Protein AF-A0A2V9VJS9-F1 (afdb_monomer_lite)

Sequence (137 aa):
MFPPVASLQADLRTALRWLACALLCSLMVAGTAGSALAAEQALVIDHATVVNVNDGSLLRNMAVVITGDLISAVTASAKAKPLKGAQVVDGSGKFVIPGPWDMHVHTIFGDWLPKDEKIMDPTVLVQTHSSTRETRF

Foldseek 3Di:
DDPDPVVVVVVVVVVVVVVVVVVVVVVVVVPPPPPPPPQQAKEKAFQAWEQDPVPRDTRGGWIFIDGHHDRPDIGHRVPDDDDVNYHYHYRRVHYDYPQDEDEDDDQDDDDPDDPDDDRDDCVVVVPSHPYYDDDDD

Secondary structure (DSSP, 8-state):
-PPPHHHHHHHHHHHHHHHHHHHHHHHHHTT-------PPPEEEEEEEEEE-TTT--EEEEEEEEEETTEEEEEEEGGGPPPPTT-EEEE-TT-EE-PPPEES-------S-S-TTS----THHHHSS-SEE-----

pLDDT: mean 74.9, std 18.35, range [44.0, 98.5]

Structure (mmCIF, N/CA/C/O backbone):
data_AF-A0A2V9VJS9-F1
#
_entry.id   AF-A0A2V9VJS9-F1
#
loop_
_atom_site.group_PDB
_atom_site.id
_atom_site.type_symbol
_atom_site.label_atom_id
_atom_site.label_alt_id
_atom_site.label_comp_id
_atom_site.label_asym_id
_atom_site.label_entity_id
_atom_site.label_seq_id
_atom_site.pdbx_PDB_ins_code
_atom_site.Cartn_x
_atom_site.Cartn_y
_atom_site.Cartn_z
_atom_site.occupancy
_atom_site.B_iso_or_equiv
_atom_site.auth_seq_id
_atom_site.auth_comp_id
_atom_site.auth_asym_id
_atom_site.auth_atom_id
_atom_site.pdbx_PDB_model_num
ATOM 1 N N . MET A 1 1 ? -21.092 65.721 54.387 1.00 52.78 1 MET A N 1
ATOM 2 C CA . MET A 1 1 ? -21.642 64.504 55.020 1.00 52.78 1 MET A CA 1
ATOM 3 C C . MET A 1 1 ? -20.935 63.318 54.380 1.00 52.78 1 MET A C 1
ATOM 5 O O . MET A 1 1 ? -21.249 62.980 53.250 1.00 52.78 1 MET A O 1
ATOM 9 N N . PHE A 1 2 ? -19.867 62.823 55.012 1.00 53.31 2 PHE A N 1
ATOM 10 C CA . PHE A 1 2 ? -19.043 61.728 54.483 1.00 53.31 2 PHE A CA 1
ATOM 11 C C . PHE A 1 2 ? -19.731 60.382 54.767 1.00 53.31 2 PHE A C 1
ATOM 13 O O . PHE A 1 2 ? -20.262 60.227 55.870 1.00 53.31 2 PHE A O 1
ATOM 20 N N . PRO A 1 3 ? -19.758 59.422 53.824 1.00 56.25 3 PRO A N 1
ATOM 21 C CA . PRO A 1 3 ? -20.305 58.101 54.105 1.00 56.25 3 PRO A CA 1
ATOM 22 C C . PRO A 1 3 ? -19.454 57.378 55.171 1.00 56.25 3 PRO A C 1
ATOM 24 O O . PRO A 1 3 ? -18.237 57.580 55.231 1.00 56.25 3 PRO A O 1
ATOM 27 N N . PRO A 1 4 ? -20.071 56.551 56.033 1.00 60.25 4 PRO A N 1
ATOM 28 C CA . PRO A 1 4 ? -19.370 55.826 57.088 1.00 60.25 4 PRO A CA 1
ATOM 29 C C . PRO A 1 4 ? -18.367 54.822 56.500 1.00 60.25 4 PRO A C 1
ATOM 31 O O . PRO A 1 4 ? -18.693 54.051 55.605 1.00 60.25 4 PRO A O 1
ATOM 34 N N . VAL A 1 5 ? -17.151 54.783 57.055 1.00 59.72 5 VAL A N 1
ATOM 35 C CA . VAL A 1 5 ? -16.012 53.946 56.604 1.00 59.72 5 VAL A CA 1
ATOM 36 C C . VAL A 1 5 ? -16.363 52.449 56.478 1.00 59.72 5 VAL A C 1
ATOM 38 O O . VAL A 1 5 ? -15.744 51.724 55.700 1.00 59.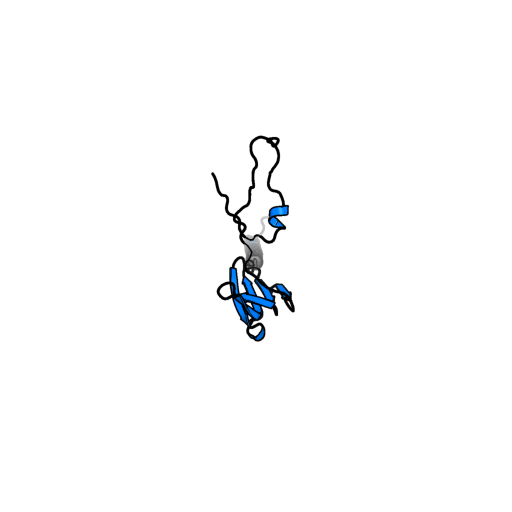72 5 VAL A O 1
ATOM 41 N N . ALA A 1 6 ? -17.395 51.986 57.186 1.00 56.41 6 ALA A N 1
ATOM 42 C CA . ALA A 1 6 ? -17.891 50.614 57.128 1.00 56.41 6 ALA A CA 1
ATOM 43 C C . ALA A 1 6 ? -18.533 50.227 55.777 1.00 56.41 6 ALA A C 1
ATOM 45 O O . ALA A 1 6 ? -18.417 49.068 55.376 1.00 56.41 6 ALA A O 1
ATOM 46 N N . SER A 1 7 ? -19.170 51.159 55.051 1.00 57.22 7 SER A N 1
ATOM 47 C CA . SER A 1 7 ? -19.807 50.847 53.757 1.00 57.22 7 SER A CA 1
ATOM 48 C C . SER A 1 7 ? -18.770 50.615 52.656 1.00 57.22 7 SER A C 1
ATOM 50 O O . SER A 1 7 ? -18.893 49.675 51.878 1.00 57.22 7 SER A O 1
ATOM 52 N N . LEU A 1 8 ? -17.672 51.377 52.681 1.00 54.59 8 LEU A N 1
ATOM 53 C CA . LEU A 1 8 ? -16.571 51.257 51.724 1.00 54.59 8 LEU A CA 1
ATOM 54 C C . LEU A 1 8 ? -15.863 49.891 51.814 1.00 54.59 8 LEU A C 1
ATOM 56 O O . LEU A 1 8 ? -15.445 49.328 50.805 1.00 54.59 8 LEU A O 1
ATOM 60 N N . GLN A 1 9 ? -15.753 49.324 53.021 1.00 56.94 9 GLN A N 1
ATOM 61 C CA . GLN A 1 9 ? -15.143 48.006 53.238 1.00 56.94 9 GLN A CA 1
ATOM 62 C C . GLN A 1 9 ? -16.042 46.841 52.797 1.00 56.94 9 GLN A C 1
ATOM 64 O O . GLN A 1 9 ? -15.526 45.790 52.409 1.00 56.94 9 GLN A O 1
ATOM 69 N N . ALA A 1 10 ? -17.367 47.006 52.851 1.00 58.78 10 ALA A N 1
ATOM 70 C CA . ALA A 1 10 ? -18.315 46.014 52.353 1.00 58.78 10 ALA A CA 1
ATOM 71 C C . ALA A 1 10 ? -18.282 45.959 50.820 1.00 58.78 10 ALA A C 1
ATOM 73 O O . ALA A 1 10 ? -18.114 44.871 50.269 1.00 58.78 10 ALA A O 1
ATOM 74 N N . ASP A 1 11 ? -18.308 47.122 50.163 1.00 66.56 11 ASP A N 1
ATOM 75 C CA . ASP A 1 11 ? -18.282 47.262 48.702 1.00 66.56 11 ASP A CA 1
ATOM 76 C C . ASP A 1 11 ? -16.999 46.695 48.075 1.00 66.56 11 ASP A C 1
ATOM 78 O O . ASP A 1 11 ? -17.043 46.009 47.052 1.00 66.56 11 ASP A O 1
ATOM 82 N N . LEU A 1 12 ? -15.851 46.891 48.733 1.00 63.06 12 LEU A N 1
ATOM 83 C CA . LEU A 1 12 ? -14.565 46.328 48.306 1.00 63.06 12 LEU A CA 1
ATOM 84 C C . LEU A 1 12 ? -14.539 44.793 48.383 1.00 63.06 12 LEU A C 1
ATOM 86 O O . LEU A 1 12 ? -13.939 44.140 47.531 1.00 63.06 12 LEU A O 1
ATOM 90 N N . ARG A 1 13 ? -15.212 44.192 49.372 1.00 72.25 13 ARG A N 1
ATOM 91 C CA . ARG A 1 13 ? -15.274 42.729 49.545 1.00 72.25 13 ARG A CA 1
ATOM 92 C C . ARG A 1 13 ? -16.210 42.067 48.540 1.00 72.25 13 ARG A C 1
ATOM 94 O O . ARG A 1 13 ? -15.897 40.982 48.051 1.00 72.25 13 ARG A O 1
ATOM 101 N N . THR A 1 14 ? -17.338 42.694 48.214 1.00 72.44 14 THR A N 1
ATOM 102 C CA . THR A 1 14 ? -18.233 42.235 47.140 1.00 72.44 14 THR A CA 1
ATOM 103 C C . THR A 1 14 ? -17.574 42.408 45.779 1.00 72.44 14 THR A C 1
ATOM 105 O O . THR A 1 14 ? -17.561 41.450 45.012 1.00 72.44 14 THR A O 1
ATOM 108 N N . ALA A 1 15 ? -16.948 43.555 45.498 1.00 71.38 15 ALA A N 1
ATOM 109 C CA . ALA A 1 15 ? -16.219 43.781 44.248 1.00 71.38 15 ALA A CA 1
ATOM 110 C C . ALA A 1 15 ? -15.079 42.769 44.051 1.00 71.38 15 ALA A C 1
ATOM 112 O O . ALA A 1 15 ? -14.938 42.205 42.968 1.00 71.38 15 ALA A O 1
ATOM 113 N N . LEU A 1 16 ? -14.320 42.460 45.109 1.00 76.00 16 LEU A N 1
ATOM 114 C CA . LEU A 1 16 ? -13.247 41.465 45.056 1.00 76.00 16 LEU A CA 1
ATOM 115 C C . LEU A 1 16 ? -13.778 40.038 44.836 1.00 76.00 16 LEU A C 1
ATOM 117 O O . LEU A 1 16 ? -13.144 39.255 44.136 1.00 76.00 16 LEU A O 1
ATOM 121 N N . ARG A 1 17 ? -14.961 39.703 45.371 1.00 77.00 17 ARG A N 1
ATOM 122 C CA . ARG A 1 17 ? -15.645 38.423 45.111 1.00 77.00 17 ARG A CA 1
ATOM 123 C C . ARG A 1 17 ? -16.144 38.312 43.672 1.00 77.00 17 ARG A C 1
ATOM 125 O O . ARG A 1 17 ? -15.960 37.268 43.057 1.00 77.00 17 ARG A O 1
ATOM 132 N N . TRP A 1 18 ? -16.720 39.378 43.118 1.00 73.62 18 TRP A N 1
ATOM 133 C CA . TRP A 1 18 ? -17.148 39.414 41.716 1.00 73.62 18 TRP A CA 1
ATOM 134 C C . TRP A 1 18 ? -15.961 39.341 40.754 1.00 73.62 18 TRP A C 1
ATOM 136 O O . TRP A 1 18 ? -16.011 38.578 39.792 1.00 73.62 18 TRP A O 1
ATOM 146 N N . LEU A 1 19 ? -14.871 40.054 41.051 1.00 77.56 19 LEU A N 1
ATOM 147 C CA . LEU A 1 19 ? -13.626 39.978 40.285 1.00 77.56 19 LEU A CA 1
ATOM 148 C C . LEU A 1 19 ? -12.990 38.587 40.374 1.00 77.56 19 LEU A C 1
ATOM 150 O O . LEU A 1 19 ? -12.583 38.054 39.349 1.00 77.56 19 LEU A O 1
ATOM 154 N N . ALA A 1 20 ? -12.966 37.963 41.556 1.00 76.81 20 ALA A N 1
ATOM 155 C CA . ALA A 1 20 ? -12.464 36.601 41.724 1.00 76.81 20 ALA A CA 1
ATOM 156 C C . ALA A 1 20 ? -13.312 35.571 40.959 1.00 76.81 20 ALA A C 1
ATOM 158 O O . ALA A 1 20 ? -12.746 34.718 40.283 1.00 76.81 20 ALA A O 1
ATOM 159 N N . CYS A 1 21 ? -14.646 35.678 40.996 1.00 74.81 21 CYS A N 1
ATOM 160 C CA . CYS A 1 21 ? -15.541 34.824 40.208 1.00 74.81 21 CYS A CA 1
ATOM 161 C C . CYS A 1 21 ? -15.369 35.036 38.698 1.00 74.81 21 CYS A C 1
ATOM 163 O O . CYS A 1 21 ? -15.340 34.064 37.950 1.00 74.81 21 CYS A O 1
ATOM 165 N N . ALA A 1 22 ? -15.206 36.281 38.241 1.00 72.81 22 ALA A N 1
ATOM 166 C CA . ALA A 1 22 ? -14.958 36.582 36.832 1.00 72.81 22 ALA A CA 1
ATOM 167 C C . ALA A 1 22 ? -13.596 36.041 36.359 1.00 72.81 22 ALA A C 1
ATOM 169 O O . ALA A 1 22 ? -13.500 35.493 35.257 1.00 72.81 22 ALA A O 1
ATOM 170 N N . LEU A 1 23 ? -12.562 36.124 37.206 1.00 69.56 23 LEU A N 1
ATOM 171 C CA . LEU A 1 23 ? -11.243 35.550 36.932 1.00 69.56 23 LEU A CA 1
ATOM 172 C C . LEU A 1 23 ? -11.301 34.013 36.884 1.00 69.56 23 LEU A C 1
ATOM 174 O O . LEU A 1 23 ? -10.729 33.411 35.980 1.00 69.56 23 LEU A O 1
ATOM 178 N N . LEU A 1 24 ? -12.039 33.380 37.807 1.00 67.81 24 LEU A N 1
ATOM 179 C CA . LEU A 1 24 ? -12.225 31.924 37.848 1.00 67.81 24 LEU A CA 1
ATOM 180 C C . LEU A 1 24 ? -13.010 31.405 36.632 1.00 67.81 24 LEU A C 1
ATOM 182 O O . LEU A 1 24 ? -12.618 30.407 36.031 1.00 67.81 24 LEU A O 1
AT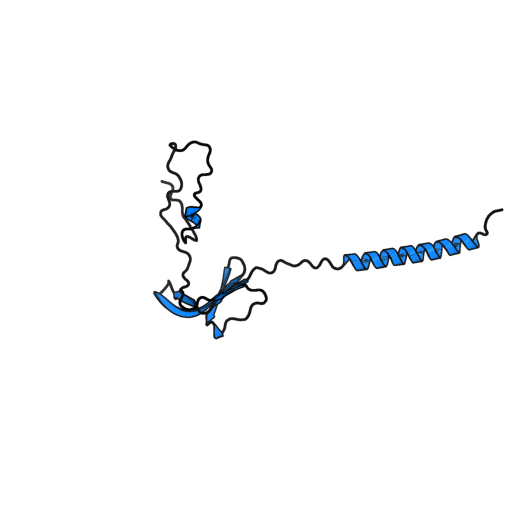OM 186 N N . CYS A 1 25 ? -14.082 32.098 36.235 1.00 63.28 25 CYS A N 1
ATOM 187 C CA . CYS A 1 25 ? -14.851 31.765 35.033 1.00 63.28 25 CYS A CA 1
ATOM 188 C C . CYS A 1 25 ? -14.013 31.924 33.758 1.00 63.28 25 CYS A C 1
ATOM 190 O O . CYS A 1 25 ? -14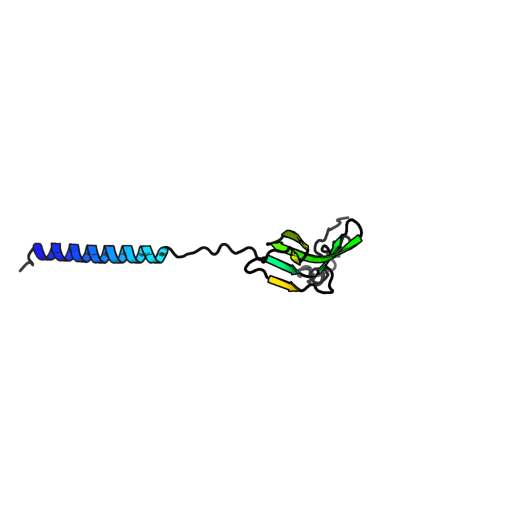.093 31.085 32.862 1.00 63.28 25 CYS A O 1
ATOM 192 N N . SER A 1 26 ? -13.164 32.954 33.694 1.00 60.75 26 SER A N 1
ATOM 193 C CA . SER A 1 26 ? -12.261 33.170 32.556 1.00 60.75 26 SER A CA 1
ATOM 194 C C . SER A 1 26 ? -11.188 32.078 32.456 1.00 60.75 26 SER A C 1
ATOM 196 O O . SER A 1 26 ? -10.829 31.667 31.355 1.00 60.75 26 SER A O 1
ATOM 198 N N . LEU A 1 27 ? -10.727 31.540 33.592 1.00 61.97 27 LEU A N 1
ATOM 199 C CA . LEU A 1 27 ? -9.747 30.450 33.625 1.00 61.97 27 LEU A CA 1
ATOM 200 C C . LEU A 1 27 ? -10.335 29.095 33.183 1.00 61.97 27 LEU A C 1
ATOM 202 O O . LEU A 1 27 ? -9.614 28.268 32.634 1.00 61.97 27 LEU A O 1
ATOM 206 N N . MET A 1 28 ? -11.642 28.876 33.367 1.00 59.25 28 MET A N 1
ATOM 207 C CA . MET A 1 28 ? -12.336 27.657 32.918 1.00 59.25 28 MET A CA 1
ATOM 208 C C . MET A 1 28 ? -12.630 27.642 31.407 1.00 59.25 28 MET A C 1
ATOM 210 O O . MET A 1 28 ? -12.737 26.569 30.818 1.00 59.25 28 MET A O 1
ATOM 214 N N . VAL A 1 29 ? -12.716 28.808 30.754 1.00 58.00 29 VAL A N 1
ATOM 215 C CA . VAL A 1 29 ? -12.941 28.915 29.297 1.00 58.00 29 VAL A CA 1
ATOM 216 C C . VAL A 1 29 ? -11.648 28.706 28.493 1.00 58.00 29 VAL A C 1
ATOM 218 O O . VAL A 1 29 ? -11.695 28.209 27.370 1.00 58.00 29 VAL A O 1
ATOM 221 N N . ALA A 1 30 ? -10.480 28.997 29.072 1.00 55.59 30 ALA A N 1
ATOM 222 C CA . ALA A 1 30 ? -9.187 28.878 28.390 1.00 55.59 30 ALA A CA 1
ATOM 223 C C . ALA A 1 30 ? -8.658 27.429 28.250 1.00 55.59 30 ALA A C 1
ATOM 225 O O . ALA A 1 30 ? -7.654 27.205 27.577 1.00 55.59 30 ALA A O 1
ATOM 226 N N . GLY A 1 31 ? -9.313 26.436 28.865 1.00 56.09 31 GLY A N 1
ATOM 227 C CA . GLY A 1 31 ? -8.822 25.052 28.942 1.00 56.09 31 GLY A CA 1
ATOM 228 C C . GLY A 1 31 ? -9.231 24.106 27.804 1.00 56.09 31 GLY A C 1
ATOM 229 O O . GLY A 1 31 ? -8.886 22.931 27.863 1.00 56.09 31 GLY A O 1
ATOM 230 N N . THR A 1 32 ? -9.970 24.562 26.785 1.00 55.38 32 THR A N 1
ATOM 231 C CA . THR A 1 32 ? -10.537 23.671 25.743 1.00 55.38 32 THR A CA 1
ATOM 232 C C . THR A 1 32 ? -9.985 23.898 24.337 1.00 55.38 32 THR A C 1
ATOM 234 O O . THR A 1 32 ? -10.588 23.474 23.354 1.00 55.38 32 THR A O 1
ATOM 237 N N . ALA A 1 33 ? -8.787 24.472 24.212 1.00 58.09 33 ALA A N 1
ATOM 238 C CA . ALA A 1 33 ? -8.009 24.337 22.983 1.00 58.09 33 ALA A CA 1
ATOM 239 C C . ALA A 1 33 ? -7.382 22.933 22.945 1.00 58.09 33 ALA A C 1
ATOM 241 O O . ALA A 1 33 ? -6.178 22.752 23.121 1.00 58.09 33 ALA A O 1
ATOM 242 N N . GLY A 1 34 ? -8.230 21.917 22.765 1.00 54.47 34 GLY A N 1
ATOM 243 C CA . GLY A 1 34 ? -7.785 20.595 22.362 1.00 54.47 34 GLY A CA 1
ATOM 244 C C . GLY A 1 34 ? -7.098 20.746 21.016 1.00 54.47 34 GLY A C 1
ATOM 245 O O . GLY A 1 34 ? -7.762 20.889 19.994 1.00 54.47 34 GLY A O 1
ATOM 246 N N . SER A 1 35 ? -5.766 20.772 21.031 1.00 55.12 35 SER A N 1
ATOM 247 C CA . SER A 1 35 ? -4.963 20.571 19.836 1.00 55.12 35 SER A CA 1
ATOM 248 C C . SER A 1 35 ? -5.408 19.244 19.235 1.00 55.12 35 SER A C 1
ATOM 250 O O . SER A 1 35 ? -5.072 18.171 19.742 1.00 55.12 35 SER A O 1
ATOM 252 N N . ALA A 1 36 ? -6.220 19.312 18.183 1.00 56.44 36 ALA A N 1
ATOM 253 C CA . ALA A 1 36 ? -6.329 18.220 17.246 1.00 56.44 36 ALA A CA 1
ATOM 254 C C . ALA A 1 36 ? -4.947 18.123 16.597 1.00 56.44 36 ALA A C 1
ATOM 256 O O . ALA A 1 36 ? -4.678 18.767 15.585 1.00 56.44 36 ALA A O 1
ATOM 257 N N . LEU A 1 37 ? -4.047 17.362 17.230 1.00 55.53 37 LEU A N 1
ATOM 258 C CA . LEU A 1 37 ? -2.946 16.718 16.529 1.00 55.53 37 LEU A CA 1
ATOM 259 C C . LEU A 1 37 ? -3.576 16.158 15.263 1.00 55.53 37 LEU A C 1
ATOM 261 O O . LEU A 1 37 ? -4.471 15.316 15.366 1.00 55.53 37 LEU A O 1
ATOM 265 N N . ALA A 1 38 ? -3.216 16.724 14.110 1.00 55.88 38 ALA A N 1
ATOM 266 C CA . ALA A 1 38 ? -3.726 16.278 12.831 1.00 55.88 38 ALA A CA 1
ATOM 267 C C . ALA A 1 38 ? -3.506 14.768 12.793 1.00 55.88 38 ALA A C 1
ATOM 269 O O . ALA A 1 38 ? -2.363 14.314 12.768 1.00 55.88 38 ALA A O 1
ATOM 270 N N . ALA A 1 39 ? -4.591 13.999 12.922 1.00 61.84 39 ALA A N 1
ATOM 271 C CA . ALA A 1 39 ? -4.510 12.561 12.798 1.00 61.84 39 ALA A CA 1
ATOM 272 C C . ALA A 1 39 ? -3.915 12.323 11.414 1.00 61.84 39 ALA A C 1
ATOM 274 O O . ALA A 1 39 ? -4.455 12.810 10.413 1.00 61.84 39 ALA A O 1
ATOM 275 N N . GLU A 1 40 ? -2.746 11.693 11.391 1.00 68.62 40 GLU A N 1
ATOM 276 C CA . GLU A 1 40 ? -2.031 11.396 10.163 1.00 68.62 40 GLU A CA 1
ATOM 277 C C . GLU A 1 40 ? -3.015 10.684 9.231 1.00 68.62 40 GLU A C 1
ATOM 279 O O . GLU A 1 40 ? -3.641 9.697 9.636 1.00 68.62 40 GLU A O 1
ATOM 284 N N . GLN A 1 41 ? -3.271 11.257 8.048 1.00 81.44 41 GLN A N 1
ATOM 285 C CA . GLN A 1 41 ? -4.313 10.728 7.174 1.00 81.44 41 GLN A CA 1
ATOM 286 C C . GLN A 1 41 ? -3.957 9.281 6.826 1.00 81.44 41 GLN A C 1
ATOM 288 O O . GLN A 1 41 ? -2.893 9.000 6.275 1.00 81.44 41 GLN A O 1
ATOM 293 N N . ALA A 1 42 ? -4.839 8.357 7.201 1.00 90.69 42 ALA A N 1
ATOM 294 C CA . ALA A 1 42 ? -4.673 6.944 6.922 1.00 90.69 42 ALA A CA 1
ATOM 295 C C . ALA A 1 42 ? -5.498 6.573 5.687 1.00 90.69 42 ALA A C 1
ATOM 297 O O . ALA A 1 42 ? -6.674 6.926 5.587 1.00 90.69 42 ALA A O 1
ATOM 298 N N . LEU A 1 43 ? -4.887 5.837 4.767 1.00 94.00 43 LEU A N 1
ATOM 299 C CA . LEU A 1 43 ? -5.520 5.294 3.571 1.00 94.00 43 LEU A CA 1
ATOM 300 C C . LEU A 1 43 ? -5.362 3.774 3.586 1.00 94.00 43 LEU A C 1
ATOM 302 O O . LEU A 1 43 ? -4.275 3.254 3.820 1.00 94.00 43 LEU A O 1
ATOM 306 N N . VAL A 1 44 ? -6.443 3.053 3.320 1.00 96.12 44 VAL A N 1
ATOM 307 C CA . VAL A 1 44 ? -6.437 1.599 3.170 1.00 96.12 44 VAL A CA 1
ATOM 308 C C . VAL A 1 44 ? -6.945 1.257 1.781 1.00 96.12 44 VAL A C 1
ATOM 310 O O . VAL A 1 44 ? -8.091 1.552 1.451 1.00 96.12 44 VAL A O 1
ATOM 313 N N . ILE A 1 45 ? -6.105 0.619 0.974 1.00 96.88 45 ILE A N 1
ATOM 314 C CA . ILE A 1 45 ? -6.529 -0.017 -0.275 1.00 96.88 45 ILE A CA 1
ATOM 315 C C . ILE A 1 45 ? -6.829 -1.471 0.066 1.00 96.88 45 ILE A C 1
ATOM 317 O O . ILE A 1 45 ? -5.908 -2.213 0.401 1.00 96.88 45 ILE A O 1
ATOM 321 N N . ASP A 1 46 ? -8.096 -1.867 0.027 1.00 97.19 46 ASP A N 1
ATOM 322 C CA . ASP A 1 46 ? -8.550 -3.184 0.482 1.00 97.19 46 ASP A CA 1
ATOM 323 C C . ASP A 1 46 ? -8.960 -4.096 -0.686 1.00 97.19 46 ASP A C 1
ATOM 325 O O . ASP A 1 46 ? -9.238 -3.619 -1.782 1.00 97.19 46 ASP A O 1
ATOM 329 N N . HIS A 1 47 ? -8.997 -5.411 -0.465 1.00 98.06 47 HIS A N 1
ATOM 330 C CA . HIS A 1 47 ? -9.390 -6.445 -1.438 1.00 98.06 47 HIS A CA 1
ATOM 331 C C . HIS A 1 47 ? -8.598 -6.437 -2.762 1.00 98.06 47 HIS A C 1
ATOM 333 O O . HIS A 1 47 ? -9.043 -6.976 -3.779 1.00 98.06 47 HIS A O 1
ATOM 339 N N . ALA A 1 48 ? -7.396 -5.862 -2.764 1.00 97.88 48 ALA A N 1
ATOM 340 C CA . ALA A 1 48 ? -6.575 -5.730 -3.959 1.00 97.88 48 ALA A CA 1
ATOM 341 C C . ALA A 1 48 ? -5.732 -6.982 -4.242 1.00 97.88 48 ALA A C 1
ATOM 343 O O . ALA A 1 48 ? -5.494 -7.824 -3.369 1.00 97.88 48 ALA A O 1
ATOM 344 N N . THR A 1 49 ? -5.227 -7.087 -5.475 1.00 98.50 49 THR A N 1
ATOM 345 C CA . THR A 1 49 ? -4.120 -7.995 -5.808 1.00 98.50 49 THR A CA 1
ATOM 346 C C . THR A 1 49 ? -2.801 -7.228 -5.778 1.00 98.50 49 THR A C 1
ATOM 348 O O . THR A 1 49 ? -2.579 -6.347 -6.604 1.00 98.50 49 THR A O 1
ATOM 351 N N . VAL A 1 50 ? -1.911 -7.551 -4.844 1.00 98.06 50 VAL A N 1
ATOM 352 C CA . VAL A 1 50 ? -0.575 -6.944 -4.755 1.00 98.06 50 VAL A CA 1
ATOM 353 C C . VAL A 1 50 ? 0.396 -7.735 -5.624 1.00 98.06 50 VAL A C 1
ATOM 355 O O . VAL A 1 50 ? 0.502 -8.956 -5.494 1.00 98.06 50 VAL A O 1
ATOM 358 N N . VAL A 1 51 ? 1.114 -7.041 -6.504 1.00 97.50 51 VAL A N 1
ATOM 359 C CA . VAL A 1 51 ? 2.182 -7.639 -7.313 1.00 97.50 51 VAL A CA 1
ATOM 360 C C . VAL A 1 51 ? 3.479 -7.620 -6.510 1.00 97.50 51 VAL A C 1
ATOM 362 O O . VAL A 1 51 ? 4.002 -6.552 -6.189 1.00 97.50 51 VAL A O 1
ATOM 365 N N . ASN A 1 52 ? 4.015 -8.796 -6.189 1.00 95.75 52 ASN A N 1
ATOM 366 C CA . ASN A 1 52 ? 5.335 -8.905 -5.586 1.00 95.75 52 ASN A CA 1
ATOM 367 C C . ASN A 1 52 ? 6.397 -8.765 -6.679 1.00 95.75 52 ASN A C 1
ATOM 369 O O . ASN A 1 52 ? 6.632 -9.680 -7.462 1.00 95.75 52 ASN A O 1
ATOM 373 N N . VAL A 1 53 ? 7.055 -7.611 -6.730 1.00 93.69 53 VAL A N 1
ATOM 374 C CA . VAL A 1 53 ? 8.075 -7.322 -7.749 1.00 93.69 53 VAL A CA 1
ATOM 375 C C . VAL A 1 53 ? 9.376 -8.107 -7.557 1.00 93.69 53 VAL A C 1
ATOM 377 O O . VAL A 1 53 ? 10.173 -8.170 -8.486 1.00 93.69 53 VAL A O 1
ATOM 380 N N . ASN A 1 54 ? 9.593 -8.725 -6.390 1.00 94.44 54 ASN A N 1
ATOM 381 C CA . ASN A 1 54 ? 10.803 -9.511 -6.137 1.00 94.44 54 ASN A CA 1
ATOM 382 C C . ASN A 1 54 ? 10.799 -10.844 -6.899 1.00 94.44 54 ASN A C 1
ATOM 384 O O . ASN A 1 54 ? 11.849 -11.296 -7.344 1.00 94.44 54 ASN A O 1
ATOM 388 N N . ASP A 1 55 ? 9.631 -11.481 -7.019 1.00 96.19 55 ASP A N 1
ATOM 389 C CA . ASP A 1 55 ? 9.484 -12.826 -7.596 1.00 96.19 55 ASP A CA 1
ATOM 390 C C . ASP A 1 55 ? 8.385 -12.935 -8.669 1.00 96.19 55 ASP A C 1
ATOM 392 O O . ASP A 1 55 ? 8.218 -13.988 -9.281 1.00 96.19 55 ASP A O 1
ATOM 396 N N . GLY A 1 56 ? 7.638 -11.857 -8.919 1.00 94.50 56 GLY A N 1
ATOM 397 C CA . GLY A 1 56 ? 6.539 -11.809 -9.884 1.00 94.50 56 GLY A CA 1
ATOM 398 C C . GLY A 1 56 ? 5.228 -12.435 -9.398 1.00 94.50 56 GLY A C 1
ATOM 399 O O . GLY A 1 56 ? 4.281 -12.544 -10.180 1.00 94.50 56 GLY A O 1
ATOM 400 N N . SER A 1 57 ? 5.134 -12.860 -8.134 1.00 97.69 57 SER A N 1
ATOM 401 C CA . SER A 1 57 ? 3.920 -13.481 -7.600 1.00 97.69 57 SER A CA 1
ATOM 402 C C . SER A 1 57 ? 2.773 -12.481 -7.409 1.00 97.69 57 SER A C 1
ATOM 404 O O . SER A 1 57 ? 2.966 -11.288 -7.164 1.00 97.69 57 SER A O 1
ATOM 406 N N . LEU A 1 58 ? 1.540 -12.986 -7.518 1.00 98.00 58 LEU A N 1
ATOM 407 C CA . LEU A 1 58 ? 0.313 -12.209 -7.341 1.00 98.00 58 LEU A CA 1
ATOM 408 C C . LEU A 1 58 ? -0.353 -12.570 -6.012 1.00 98.00 58 LEU A C 1
ATOM 410 O O . LEU A 1 58 ? -0.957 -13.638 -5.875 1.00 98.00 58 LEU A O 1
ATOM 414 N N . LEU A 1 59 ? -0.280 -11.660 -5.044 1.00 97.81 59 LEU A N 1
ATOM 415 C CA . LEU A 1 59 ? -0.874 -11.817 -3.720 1.00 97.81 59 LEU A CA 1
ATOM 416 C C . LEU A 1 59 ? -2.303 -11.270 -3.740 1.00 97.81 59 LEU A C 1
ATOM 418 O O . LEU A 1 59 ? -2.520 -10.061 -3.746 1.00 97.81 59 LEU A O 1
ATOM 422 N N . ARG A 1 60 ? -3.292 -12.162 -3.797 1.00 98.00 60 ARG A N 1
ATOM 423 C CA . ARG A 1 60 ? -4.713 -11.797 -3.914 1.00 98.00 60 ARG A CA 1
ATOM 424 C C . ARG A 1 60 ? -5.346 -11.492 -2.557 1.00 98.00 60 ARG A C 1
ATOM 426 O O . ARG A 1 60 ? -4.970 -12.092 -1.556 1.00 98.00 60 ARG A O 1
ATOM 433 N N . ASN A 1 61 ? -6.386 -10.657 -2.573 1.00 97.94 61 ASN A N 1
ATOM 434 C CA . ASN A 1 61 ? -7.202 -10.300 -1.407 1.00 97.94 61 ASN A CA 1
ATOM 435 C C . ASN A 1 61 ? -6.370 -9.726 -0.247 1.00 97.94 61 ASN A C 1
ATOM 437 O O . ASN A 1 61 ? -6.400 -10.212 0.891 1.00 97.94 61 ASN A O 1
ATOM 441 N N . MET A 1 62 ? -5.570 -8.722 -0.594 1.00 98.19 62 MET A N 1
ATOM 442 C CA . MET A 1 62 ? -4.658 -8.030 0.303 1.00 98.19 62 MET A CA 1
ATOM 443 C C . MET A 1 62 ? -5.165 -6.621 0.604 1.00 98.19 62 MET A C 1
ATOM 445 O O . MET A 1 62 ? -5.762 -5.961 -0.247 1.00 98.19 62 MET A O 1
ATOM 449 N N . ALA A 1 63 ? -4.834 -6.153 1.802 1.00 97.69 63 ALA A N 1
ATOM 450 C CA . ALA A 1 63 ? -4.956 -4.773 2.226 1.00 97.69 63 ALA A CA 1
ATOM 451 C C . ALA A 1 63 ? -3.572 -4.116 2.290 1.00 97.69 63 ALA A C 1
ATOM 453 O O . ALA A 1 63 ? -2.644 -4.652 2.910 1.00 97.69 63 ALA A O 1
ATOM 454 N N . VAL A 1 64 ? -3.457 -2.936 1.685 1.00 96.69 64 VAL A N 1
ATOM 455 C CA . VAL A 1 64 ? -2.294 -2.049 1.784 1.00 96.69 64 VAL A CA 1
ATOM 456 C C . VAL A 1 64 ? -2.693 -0.854 2.632 1.00 96.69 64 VAL A C 1
ATOM 458 O O . VAL A 1 64 ? -3.605 -0.108 2.279 1.00 96.69 64 VAL A O 1
ATOM 461 N N . VAL A 1 65 ? -2.022 -0.699 3.767 1.00 95.50 65 VAL A N 1
ATOM 462 C CA . VAL A 1 65 ? -2.273 0.367 4.731 1.00 95.50 65 VAL A CA 1
ATOM 463 C C . VAL A 1 65 ? -1.186 1.417 4.585 1.00 95.50 65 VAL A C 1
ATOM 465 O O . VAL A 1 65 ? 0.003 1.110 4.680 1.00 95.50 65 VAL A O 1
ATOM 468 N N . ILE A 1 66 ? -1.615 2.651 4.370 1.00 94.25 66 ILE A N 1
ATOM 469 C CA . ILE A 1 66 ? -0.776 3.831 4.232 1.00 94.25 66 ILE A CA 1
ATOM 470 C C . ILE A 1 66 ? -1.122 4.770 5.383 1.00 94.25 66 ILE A C 1
ATOM 472 O O . ILE A 1 66 ? -2.294 4.989 5.702 1.00 94.25 66 ILE A O 1
ATOM 476 N N . THR A 1 67 ? -0.103 5.292 6.047 1.00 91.56 67 THR A N 1
ATOM 477 C CA . THR A 1 67 ? -0.242 6.271 7.125 1.00 91.56 67 THR A CA 1
ATOM 478 C C . THR A 1 67 ? 0.749 7.385 6.835 1.00 91.56 67 THR A C 1
ATOM 480 O O . THR A 1 67 ? 1.950 7.121 6.766 1.00 91.56 67 THR A O 1
ATOM 483 N N . GLY A 1 68 ? 0.229 8.583 6.560 1.00 89.19 68 GLY A N 1
ATOM 484 C CA . GLY A 1 68 ? 1.040 9.680 6.034 1.00 89.19 68 GLY A CA 1
ATOM 485 C C . GLY A 1 68 ? 1.671 9.289 4.700 1.00 89.19 68 GLY A C 1
ATOM 486 O O . GLY A 1 68 ? 0.966 8.871 3.783 1.00 89.19 68 GLY A O 1
ATOM 487 N N . ASP A 1 69 ? 2.999 9.358 4.629 1.00 90.25 69 ASP A N 1
ATOM 488 C CA . ASP A 1 69 ? 3.772 9.083 3.409 1.00 90.25 69 ASP A CA 1
ATOM 489 C C . ASP A 1 69 ? 4.328 7.647 3.340 1.00 90.25 69 ASP A C 1
ATOM 491 O O . ASP A 1 69 ? 5.086 7.305 2.429 1.00 90.25 69 ASP A O 1
ATOM 495 N N . LEU A 1 70 ? 3.989 6.787 4.309 1.00 92.88 70 LEU A N 1
ATOM 496 C CA . LEU A 1 70 ? 4.572 5.451 4.444 1.00 92.88 70 LEU A CA 1
ATOM 497 C C . LEU A 1 70 ? 3.528 4.342 4.318 1.00 92.88 70 LEU A C 1
ATOM 499 O O . LEU A 1 70 ? 2.430 4.416 4.871 1.00 92.88 70 LEU A O 1
ATOM 503 N N . ILE A 1 71 ? 3.919 3.247 3.661 1.00 94.31 71 ILE A N 1
ATOM 504 C CA . ILE A 1 71 ? 3.186 1.979 3.729 1.00 94.31 71 ILE A CA 1
ATOM 505 C C . ILE A 1 71 ? 3.473 1.361 5.099 1.00 94.31 71 ILE A C 1
ATOM 507 O O . ILE A 1 71 ? 4.559 0.832 5.338 1.00 94.31 71 ILE A O 1
ATOM 511 N N . SER A 1 72 ? 2.503 1.430 6.006 1.00 94.12 72 SER A N 1
ATOM 512 C CA . SER A 1 72 ? 2.633 0.924 7.373 1.00 94.12 72 SER A CA 1
ATOM 513 C C . SER A 1 72 ? 2.342 -0.575 7.484 1.00 94.12 72 SER A C 1
ATOM 515 O O . SER A 1 72 ? 2.837 -1.227 8.404 1.00 94.12 72 SER A O 1
ATOM 517 N N . ALA A 1 73 ? 1.581 -1.151 6.544 1.00 94.94 73 ALA A N 1
ATOM 518 C CA . ALA A 1 73 ? 1.381 -2.596 6.458 1.00 94.94 73 ALA A CA 1
ATOM 519 C C . ALA A 1 73 ? 0.939 -3.069 5.065 1.00 94.94 73 ALA A C 1
ATOM 521 O O . ALA A 1 73 ? 0.194 -2.390 4.362 1.00 94.94 73 ALA A O 1
ATOM 522 N N . VAL A 1 74 ? 1.313 -4.305 4.729 1.00 96.19 74 VAL A N 1
ATOM 523 C CA . VAL A 1 74 ? 0.710 -5.100 3.649 1.00 96.19 74 VAL A CA 1
ATOM 524 C C . VAL A 1 74 ? 0.308 -6.443 4.250 1.00 96.19 74 VAL A C 1
ATOM 526 O O . VAL A 1 74 ? 1.157 -7.191 4.732 1.00 96.19 74 VAL A O 1
ATOM 529 N N . THR A 1 75 ? -0.987 -6.740 4.292 1.00 96.94 75 THR A N 1
ATOM 530 C CA . THR A 1 75 ? -1.519 -7.928 4.981 1.00 96.94 75 THR A CA 1
ATOM 531 C C . THR A 1 75 ? -2.732 -8.490 4.253 1.00 96.94 75 THR A C 1
ATOM 533 O O . THR A 1 75 ? -3.306 -7.823 3.402 1.00 96.94 75 THR A O 1
ATOM 536 N N . ALA A 1 76 ? -3.140 -9.718 4.568 1.00 97.44 76 ALA A N 1
ATOM 537 C CA . ALA A 1 76 ? -4.400 -10.255 4.058 1.00 97.44 76 ALA A CA 1
ATOM 538 C C . ALA A 1 76 ? -5.566 -9.361 4.511 1.00 97.44 76 ALA A C 1
ATOM 540 O O . ALA A 1 76 ? -5.602 -8.978 5.682 1.00 97.44 76 ALA A O 1
ATOM 541 N N . SER A 1 77 ? -6.536 -9.085 3.634 1.00 95.62 77 SER A N 1
ATOM 542 C CA . SER A 1 77 ? -7.676 -8.196 3.932 1.00 95.62 77 SER A CA 1
ATOM 543 C C . SER A 1 77 ? -8.409 -8.583 5.215 1.00 95.62 77 SER A C 1
ATOM 545 O O . SER A 1 77 ? -8.661 -7.748 6.075 1.00 95.62 77 SER A O 1
ATOM 547 N N . ALA A 1 78 ? -8.611 -9.884 5.441 1.00 94.25 78 ALA A N 1
ATOM 548 C CA . ALA A 1 78 ? -9.240 -10.400 6.660 1.00 94.25 78 ALA A CA 1
ATOM 549 C C . ALA A 1 78 ? -8.470 -10.096 7.966 1.00 94.25 78 ALA A C 1
ATOM 551 O O . ALA A 1 78 ? -9.028 -10.216 9.055 1.00 94.25 78 ALA A O 1
ATOM 552 N N . LYS A 1 79 ? -7.180 -9.750 7.881 1.00 93.06 79 LYS A N 1
ATOM 553 C CA . LYS A 1 79 ? -6.311 -9.413 9.021 1.00 93.06 79 LYS A CA 1
ATOM 554 C C . LYS A 1 79 ? -6.060 -7.910 9.149 1.00 93.06 79 LYS A C 1
ATOM 556 O O . LYS A 1 79 ? -5.390 -7.496 10.098 1.00 93.06 79 LYS A O 1
ATOM 561 N N . ALA A 1 80 ? -6.543 -7.100 8.208 1.00 89.06 80 ALA A N 1
ATOM 562 C CA . ALA A 1 80 ? -6.406 -5.656 8.273 1.00 89.06 80 ALA A CA 1
ATOM 563 C C . ALA A 1 80 ? -7.214 -5.121 9.461 1.00 89.06 80 ALA A C 1
ATOM 565 O O . ALA A 1 80 ? -8.393 -5.434 9.630 1.00 89.06 80 ALA A O 1
ATOM 566 N N . LYS A 1 81 ? -6.569 -4.336 10.328 1.00 81.56 81 LYS A N 1
ATOM 567 C CA . LYS A 1 81 ? -7.267 -3.710 11.452 1.00 81.56 81 LYS A CA 1
ATOM 568 C C . LYS A 1 81 ? -8.029 -2.483 10.948 1.00 81.56 81 LYS A C 1
ATOM 570 O O . LYS A 1 81 ? -7.432 -1.675 10.237 1.00 81.56 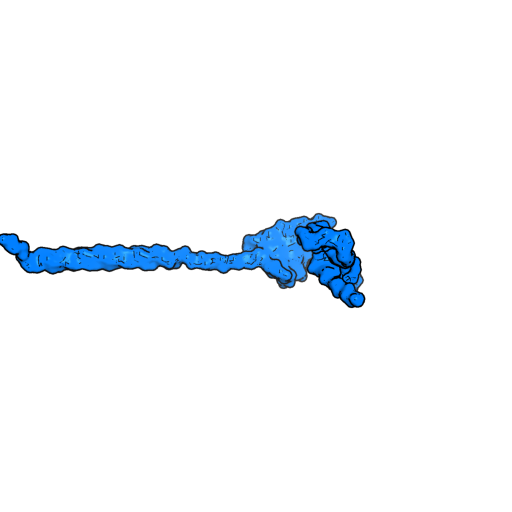81 LYS A O 1
ATOM 575 N N . PRO A 1 82 ? -9.290 -2.283 11.367 1.00 74.25 82 PRO A N 1
ATOM 576 C CA . PRO A 1 82 ? -10.004 -1.047 11.088 1.00 74.25 82 PRO A CA 1
ATOM 577 C C . PRO A 1 82 ? -9.257 0.140 11.704 1.00 74.25 82 PRO A C 1
ATOM 579 O O . PRO A 1 82 ? -9.073 0.206 12.922 1.00 74.25 82 PRO A O 1
ATOM 582 N N . LEU A 1 83 ? -8.831 1.079 10.865 1.00 80.94 83 LEU A N 1
ATOM 583 C CA . LEU A 1 83 ? -8.236 2.340 11.295 1.00 80.94 83 LEU A CA 1
ATOM 584 C C . LEU A 1 83 ? -9.340 3.395 11.367 1.00 80.94 83 LEU A C 1
ATOM 586 O O . LEU A 1 83 ? -9.999 3.696 10.373 1.00 80.94 83 LEU A O 1
ATOM 590 N N . LYS A 1 84 ? -9.585 3.935 12.567 1.00 81.00 84 LYS A N 1
ATOM 591 C CA . LYS A 1 84 ? -10.614 4.965 12.763 1.00 81.00 84 LYS A CA 1
ATOM 592 C C . LYS A 1 84 ? -10.265 6.205 11.942 1.00 81.00 84 LYS A C 1
ATOM 594 O O . LYS A 1 84 ? -9.179 6.748 12.097 1.00 81.00 84 LYS A O 1
ATOM 599 N N . GLY A 1 85 ? -11.205 6.653 11.114 1.00 83.88 85 GLY A N 1
ATOM 600 C CA . GLY A 1 85 ? -11.021 7.826 10.258 1.00 83.88 85 GLY A CA 1
ATOM 601 C C . GLY A 1 85 ? -10.159 7.581 9.018 1.00 83.88 85 GLY A C 1
ATOM 602 O O . GLY A 1 85 ? -9.898 8.536 8.295 1.00 83.88 85 GLY A O 1
ATOM 603 N N . ALA A 1 86 ? -9.737 6.338 8.751 1.00 90.44 86 ALA A N 1
ATOM 604 C CA . ALA A 1 86 ? -9.036 6.026 7.515 1.00 90.44 86 ALA A CA 1
ATOM 605 C C . ALA A 1 86 ? -9.982 6.082 6.313 1.00 90.44 86 ALA A C 1
ATOM 607 O O . ALA 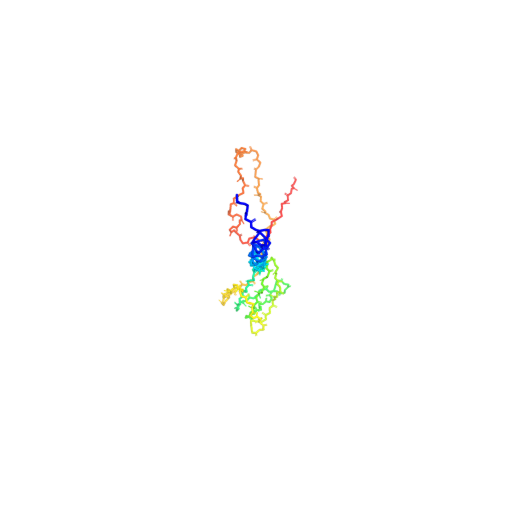A 1 86 ? -11.113 5.590 6.366 1.00 90.44 86 ALA A O 1
ATOM 608 N N . GLN A 1 87 ? -9.492 6.635 5.209 1.00 93.38 87 GLN A N 1
ATOM 609 C CA . GLN A 1 87 ? -10.130 6.485 3.913 1.00 93.38 87 GLN A CA 1
ATOM 610 C C . GLN A 1 87 ? -9.937 5.043 3.441 1.00 93.38 87 GLN A C 1
ATOM 612 O O . GLN A 1 87 ? -8.822 4.530 3.461 1.00 93.38 87 GLN A O 1
ATOM 617 N N . VAL A 1 88 ? -11.012 4.394 3.000 1.00 94.31 88 VAL A N 1
ATOM 618 C CA . VAL A 1 88 ? -10.947 3.038 2.445 1.00 94.31 88 VAL A CA 1
ATOM 619 C C . VAL A 1 88 ? -11.269 3.091 0.959 1.00 94.31 88 VAL A C 1
ATOM 621 O O . VAL A 1 88 ? -12.276 3.673 0.556 1.00 94.31 88 VAL A O 1
ATOM 624 N N . VAL A 1 89 ? -10.408 2.483 0.152 1.00 95.62 89 VAL A N 1
ATOM 625 C CA . VAL A 1 89 ? -10.566 2.3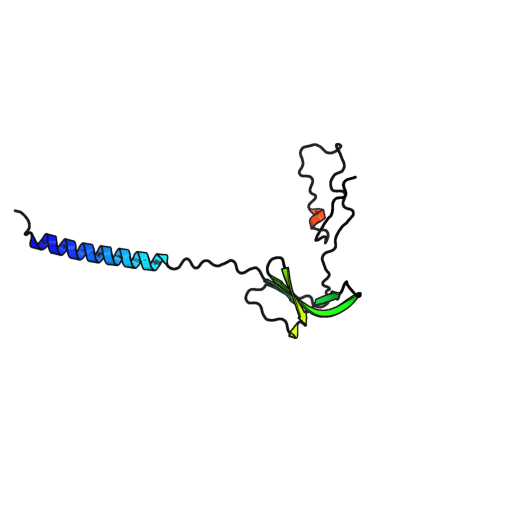28 -1.294 1.00 95.62 89 VAL A CA 1
ATOM 626 C C . VAL A 1 89 ? -10.711 0.843 -1.602 1.00 95.62 89 VAL A C 1
ATOM 628 O O . VAL A 1 89 ? -9.853 0.045 -1.230 1.00 95.62 89 VAL A O 1
ATOM 631 N N . ASP A 1 90 ? -11.786 0.474 -2.296 1.00 96.62 90 ASP A N 1
ATOM 632 C CA . ASP A 1 90 ? -12.006 -0.899 -2.749 1.00 96.62 90 ASP A CA 1
ATOM 633 C C . ASP A 1 90 ? -11.175 -1.201 -4.009 1.00 96.62 90 ASP A C 1
ATOM 635 O O . ASP A 1 90 ? -11.381 -0.637 -5.089 1.00 96.62 90 ASP A O 1
ATOM 639 N N . GLY A 1 91 ? -10.207 -2.095 -3.847 1.00 97.00 91 GLY A N 1
ATOM 640 C CA . GLY A 1 91 ? -9.309 -2.604 -4.873 1.00 97.00 91 GLY A CA 1
ATOM 641 C C . GLY A 1 91 ? -9.774 -3.910 -5.516 1.00 97.00 91 GLY A C 1
ATOM 642 O O . GLY A 1 91 ? -8.994 -4.514 -6.255 1.00 97.00 91 GLY A O 1
ATOM 643 N N . SER A 1 92 ? -11.006 -4.364 -5.270 1.00 97.75 92 SER A N 1
ATOM 644 C CA . SER A 1 92 ? -11.540 -5.606 -5.838 1.00 97.75 92 SER A CA 1
ATOM 645 C C . SER A 1 92 ? -11.377 -5.670 -7.360 1.00 97.75 92 SER A C 1
ATOM 647 O O . SER A 1 92 ? -11.779 -4.769 -8.099 1.00 97.75 92 SER A O 1
ATOM 649 N N . GLY A 1 93 ? -10.756 -6.749 -7.845 1.00 97.25 93 GLY A N 1
ATOM 650 C CA . GLY A 1 93 ? -10.462 -6.947 -9.270 1.00 97.25 93 GLY A CA 1
ATOM 651 C C . GLY A 1 93 ? -9.364 -6.036 -9.840 1.00 97.25 93 GLY A C 1
ATOM 652 O O . GLY A 1 93 ? -9.132 -6.056 -11.048 1.00 97.25 93 GLY A O 1
ATOM 653 N N . LYS A 1 94 ? -8.686 -5.246 -8.997 1.00 97.88 94 LYS A N 1
ATOM 654 C CA . LYS A 1 94 ? -7.597 -4.335 -9.371 1.00 97.88 94 LYS A CA 1
ATOM 655 C C . LYS A 1 94 ? -6.256 -4.816 -8.819 1.00 97.88 94 LYS A C 1
ATOM 657 O O . LYS A 1 94 ? -6.176 -5.716 -7.977 1.00 97.88 94 LYS A O 1
ATOM 662 N N . PHE A 1 95 ? -5.198 -4.175 -9.304 1.00 96.94 95 PHE A N 1
ATOM 663 C CA . PHE A 1 95 ? -3.823 -4.454 -8.919 1.00 96.94 95 PHE A CA 1
ATOM 664 C C . PHE A 1 95 ? -3.201 -3.258 -8.208 1.00 96.94 95 PHE A C 1
ATOM 666 O O . PHE A 1 95 ? -3.431 -2.114 -8.594 1.00 96.94 95 PHE A O 1
ATOM 673 N N . VAL A 1 96 ? -2.382 -3.546 -7.200 1.00 97.06 96 VAL A N 1
ATOM 674 C CA . VAL A 1 96 ? -1.478 -2.582 -6.575 1.00 97.06 96 VAL A CA 1
ATOM 675 C C . VAL A 1 96 ? -0.055 -2.966 -6.954 1.00 97.06 96 VAL A C 1
ATOM 677 O O . VAL A 1 96 ? 0.379 -4.099 -6.726 1.00 97.06 96 VAL A O 1
ATOM 680 N N . ILE A 1 97 ? 0.655 -2.006 -7.535 1.00 95.81 97 ILE A N 1
ATOM 681 C CA . ILE A 1 97 ? 2.070 -2.095 -7.883 1.00 95.81 97 ILE A CA 1
ATOM 682 C C . ILE A 1 97 ? 2.822 -0.964 -7.174 1.00 95.81 97 ILE A C 1
ATOM 684 O O . ILE A 1 97 ? 2.219 0.079 -6.904 1.00 95.81 97 ILE A O 1
ATOM 688 N N . PRO A 1 98 ? 4.122 -1.129 -6.881 1.00 92.25 98 PRO A N 1
ATOM 689 C CA . PRO A 1 98 ? 4.970 0.009 -6.553 1.00 92.25 98 PRO A CA 1
ATOM 690 C C . PRO A 1 98 ? 4.898 1.056 -7.668 1.00 92.25 98 PRO A C 1
ATOM 692 O O . PRO A 1 98 ? 4.787 0.702 -8.844 1.00 92.25 98 PRO A O 1
ATOM 695 N N . GLY A 1 99 ? 4.965 2.337 -7.302 1.00 88.94 99 GLY A N 1
ATOM 696 C CA . GLY A 1 99 ? 4.979 3.408 -8.290 1.00 88.94 99 GLY A CA 1
ATOM 697 C C . GLY A 1 99 ? 6.178 3.251 -9.240 1.00 88.94 99 GLY A C 1
ATOM 698 O O . GLY A 1 99 ? 7.302 3.045 -8.766 1.00 88.94 99 GLY A O 1
ATOM 699 N N . PRO A 1 100 ? 5.972 3.276 -10.568 1.00 86.19 100 PRO A N 1
ATOM 700 C CA . PRO A 1 100 ? 7.060 3.152 -11.525 1.00 86.19 100 PRO A CA 1
ATOM 701 C C . PRO A 1 100 ? 8.043 4.319 -11.407 1.00 86.19 100 PRO A C 1
ATOM 703 O O . PRO A 1 100 ? 7.679 5.452 -11.081 1.00 86.19 100 PRO A O 1
ATOM 706 N N . TRP A 1 101 ? 9.307 4.016 -11.686 1.00 79.12 101 TRP A N 1
ATOM 707 C CA . TRP A 1 101 ? 10.388 4.990 -11.769 1.00 79.12 101 TRP A CA 1
ATOM 708 C C . TRP A 1 101 ? 10.738 5.222 -13.233 1.00 79.12 101 TRP A C 1
ATOM 710 O O . TRP A 1 101 ? 11.066 4.265 -13.938 1.00 79.12 101 TRP A O 1
ATOM 720 N N . ASP A 1 102 ? 10.699 6.481 -13.669 1.00 79.81 102 ASP A N 1
ATOM 721 C CA . ASP A 1 102 ? 11.200 6.864 -14.989 1.00 79.81 102 ASP A CA 1
ATOM 722 C C . ASP A 1 102 ? 12.667 7.290 -14.883 1.00 79.81 102 ASP A C 1
ATOM 724 O O . ASP A 1 102 ? 13.035 8.203 -14.136 1.00 79.81 102 ASP A O 1
ATOM 728 N N . MET A 1 103 ? 13.515 6.596 -15.634 1.00 77.06 103 MET A N 1
ATOM 729 C CA . MET A 1 103 ? 14.959 6.815 -15.670 1.00 77.06 103 MET A CA 1
ATOM 730 C C . MET A 1 103 ? 15.414 7.611 -16.892 1.00 77.06 103 MET A C 1
ATOM 732 O O . MET A 1 103 ? 16.613 7.846 -17.042 1.00 77.06 103 MET A O 1
ATOM 736 N N . HIS A 1 104 ? 14.499 7.985 -17.784 1.00 82.75 104 HIS A N 1
ATOM 737 C CA . HIS A 1 104 ? 14.839 8.632 -19.041 1.00 82.75 104 HIS A CA 1
ATOM 738 C C . HIS A 1 104 ? 13.890 9.793 -19.348 1.00 82.75 104 HIS A C 1
ATOM 740 O O . HIS A 1 104 ? 13.284 9.868 -20.416 1.00 82.75 104 HIS A O 1
ATOM 746 N N . VAL A 1 105 ? 13.803 10.731 -18.405 1.00 72.00 105 VAL A N 1
ATOM 747 C CA . VAL A 1 105 ? 13.073 11.987 -18.595 1.00 72.00 105 VAL A CA 1
ATOM 748 C C . VAL A 1 105 ? 14.045 13.081 -19.032 1.00 72.00 105 VAL A C 1
ATOM 750 O O . VAL A 1 105 ? 15.024 13.362 -18.343 1.00 72.00 105 VAL A O 1
ATOM 753 N N . HIS A 1 106 ? 13.741 13.740 -20.150 1.00 76.75 106 HIS A N 1
ATOM 754 C CA . HIS A 1 106 ? 14.376 15.000 -20.546 1.00 76.75 106 HIS A CA 1
ATOM 755 C C . HIS A 1 106 ? 13.437 16.145 -20.168 1.00 76.75 106 HIS A C 1
ATOM 757 O O . HIS A 1 106 ? 12.419 16.351 -20.823 1.00 76.75 106 HIS A O 1
ATOM 763 N N . THR A 1 107 ? 13.743 16.863 -19.086 1.00 66.19 107 THR A N 1
ATOM 764 C CA . THR A 1 107 ? 12.891 17.947 -18.560 1.00 66.19 107 THR A CA 1
ATOM 765 C C . THR A 1 107 ? 13.168 19.309 -19.197 1.00 66.19 107 THR A C 1
ATOM 767 O O . THR A 1 107 ? 12.320 20.193 -19.120 1.00 66.19 107 THR A O 1
ATOM 770 N N . ILE A 1 108 ? 14.333 19.504 -19.825 1.00 61.03 108 ILE A N 1
ATOM 771 C CA . ILE A 1 108 ? 14.736 20.783 -20.422 1.00 61.03 108 ILE A CA 1
ATOM 772 C C . ILE A 1 108 ? 15.497 20.502 -21.722 1.00 61.03 108 ILE A C 1
ATOM 774 O O . ILE A 1 108 ? 16.597 19.953 -21.704 1.00 61.03 108 ILE A O 1
ATOM 778 N N . PHE A 1 109 ? 14.928 20.909 -22.855 1.00 56.28 109 PHE A N 1
ATOM 779 C CA . PHE A 1 109 ? 15.696 21.132 -24.080 1.00 56.28 109 PHE A CA 1
ATOM 780 C C . PHE A 1 109 ? 16.207 22.572 -24.019 1.00 56.28 109 PHE A C 1
ATOM 782 O O . PHE A 1 109 ? 15.481 23.432 -23.533 1.00 56.28 109 PHE A O 1
ATOM 789 N N . GLY A 1 110 ? 17.462 22.802 -24.417 1.00 54.22 110 GLY A N 1
ATOM 790 C CA . GLY A 1 110 ? 18.192 24.061 -24.222 1.00 54.22 110 GLY A CA 1
ATOM 791 C C . GLY A 1 110 ? 17.536 25.321 -24.804 1.00 54.22 110 GLY A C 1
ATOM 792 O O . GLY A 1 110 ? 16.355 25.356 -25.113 1.00 54.22 110 GLY A O 1
ATOM 793 N N . ASP A 1 111 ? 18.350 26.357 -24.966 1.00 57.78 111 ASP A N 1
ATOM 794 C CA . ASP A 1 111 ? 18.098 27.810 -25.068 1.00 57.78 111 ASP A CA 1
ATOM 795 C C . ASP A 1 111 ? 17.072 28.309 -26.123 1.00 57.78 111 ASP A C 1
ATOM 797 O O . ASP A 1 111 ? 16.950 29.508 -26.368 1.00 57.78 111 ASP A O 1
ATOM 801 N N . TRP A 1 112 ? 16.337 27.401 -26.756 1.00 56.62 112 TRP A N 1
ATOM 802 C CA . TRP A 1 112 ? 15.296 27.585 -27.761 1.00 56.62 112 TRP A CA 1
ATOM 803 C C . TRP A 1 112 ? 13.888 27.839 -27.191 1.00 56.62 112 TRP A C 1
ATOM 805 O O . TRP A 1 112 ? 12.950 27.998 -27.971 1.00 56.62 112 TRP A O 1
ATOM 815 N N . LEU A 1 113 ? 13.715 27.896 -25.864 1.00 57.00 113 LEU A N 1
ATOM 816 C CA . LEU A 1 113 ? 12.468 28.320 -25.212 1.00 57.00 113 LEU A CA 1
ATOM 817 C C . LEU A 1 113 ? 12.576 29.784 -24.728 1.00 57.00 113 LEU A C 1
ATOM 819 O O . LEU A 1 113 ? 13.613 30.157 -24.169 1.00 57.00 113 LEU A O 1
ATOM 823 N N . PRO A 1 114 ? 11.536 30.626 -24.915 1.00 57.12 114 PRO A N 1
ATOM 824 C CA . PRO A 1 114 ? 11.459 31.946 -24.286 1.00 57.12 114 PRO A CA 1
ATOM 825 C C . PRO A 1 114 ? 11.698 31.836 -22.772 1.00 57.12 114 PRO A C 1
ATOM 827 O O . PRO A 1 114 ? 11.219 30.907 -22.124 1.00 57.12 114 PRO A O 1
ATOM 830 N N . LYS A 1 115 ? 12.496 32.751 -22.211 1.00 54.03 115 LYS A N 1
ATOM 831 C CA . LYS A 1 115 ? 13.078 32.666 -20.852 1.00 54.03 115 LYS A CA 1
ATOM 832 C C . LYS A 1 115 ? 12.064 32.802 -19.704 1.00 54.03 115 LYS A C 1
ATOM 834 O O . LYS A 1 115 ? 12.466 32.847 -18.543 1.00 54.03 115 LYS A O 1
ATOM 839 N N . ASP A 1 116 ? 10.784 32.913 -20.011 1.00 56.34 116 ASP A N 1
ATOM 840 C CA . ASP A 1 116 ? 9.766 33.480 -19.139 1.00 56.34 116 ASP A CA 1
ATOM 841 C C . ASP A 1 116 ? 8.647 32.516 -18.718 1.00 56.34 116 ASP A C 1
ATOM 843 O O . ASP A 1 116 ? 7.745 32.930 -17.991 1.00 56.34 116 ASP A O 1
ATOM 847 N N . GLU A 1 117 ? 8.735 31.218 -19.020 1.00 56.53 117 GLU A N 1
ATOM 848 C CA . GLU A 1 117 ? 7.730 30.258 -18.547 1.00 56.53 117 GLU A CA 1
ATOM 849 C C . GLU A 1 117 ? 8.281 29.208 -17.576 1.00 56.53 117 GLU A C 1
ATOM 851 O O . GLU A 1 117 ? 9.379 28.675 -17.718 1.00 56.53 117 GLU A O 1
ATOM 856 N N . LYS A 1 118 ? 7.491 28.920 -16.534 1.00 52.72 118 LYS A N 1
ATOM 857 C CA . LYS A 1 118 ? 7.696 27.797 -15.615 1.00 52.72 118 LYS A CA 1
ATOM 858 C C . LYS A 1 118 ? 7.532 26.494 -16.401 1.00 52.72 118 LYS A C 1
ATOM 860 O O . LYS A 1 118 ? 6.426 25.974 -16.512 1.00 52.72 118 LYS A O 1
ATOM 865 N N . ILE A 1 119 ? 8.635 25.966 -16.923 1.00 53.72 119 ILE A N 1
ATOM 866 C CA . ILE A 1 119 ? 8.680 24.690 -17.646 1.00 53.72 119 ILE A CA 1
ATOM 867 C C . ILE A 1 119 ? 8.627 23.544 -16.626 1.00 53.72 119 ILE A C 1
ATOM 869 O O . ILE A 1 119 ? 9.638 22.950 -16.271 1.00 53.72 119 ILE A O 1
ATOM 873 N N . MET A 1 120 ? 7.442 23.262 -16.098 1.00 46.88 120 MET A N 1
ATOM 874 C CA . MET A 1 120 ? 7.110 21.935 -15.585 1.00 46.88 120 MET A CA 1
ATOM 875 C C . MET A 1 120 ? 5.734 21.595 -16.135 1.00 46.88 120 MET A C 1
ATOM 877 O O . MET A 1 120 ? 4.730 22.154 -15.696 1.00 46.88 120 MET A O 1
ATOM 881 N N . ASP A 1 121 ? 5.709 20.723 -17.142 1.00 54.44 121 ASP A N 1
ATOM 882 C CA . ASP A 1 121 ? 4.473 20.219 -17.726 1.00 54.44 121 ASP A CA 1
ATOM 883 C C . ASP A 1 121 ? 3.733 19.372 -16.668 1.00 54.44 121 ASP A C 1
ATOM 885 O O . ASP A 1 121 ? 4.281 18.362 -16.206 1.00 54.44 121 ASP A O 1
ATOM 889 N N . PRO A 1 122 ? 2.501 19.738 -16.262 1.00 49.69 122 PRO A N 1
ATOM 890 C CA . PRO A 1 122 ? 1.718 18.954 -15.307 1.00 49.69 122 PRO A CA 1
ATOM 891 C C . PRO A 1 122 ? 1.438 17.520 -15.789 1.00 49.69 122 PRO A C 1
ATOM 893 O O . PRO A 1 122 ? 1.090 16.665 -14.974 1.00 49.69 122 PRO A O 1
ATOM 896 N N . THR A 1 123 ? 1.637 17.216 -17.075 1.00 51.16 123 THR A N 1
ATOM 897 C CA . THR A 1 123 ? 1.500 15.867 -17.643 1.00 51.16 123 THR A CA 1
ATOM 898 C C . THR A 1 123 ? 2.480 14.859 -17.032 1.00 51.16 123 THR A C 1
ATOM 900 O O . THR A 1 123 ? 2.122 13.689 -16.884 1.00 51.16 123 THR A O 1
ATOM 903 N N . VAL A 1 124 ? 3.668 15.287 -16.582 1.00 54.81 124 VAL A N 1
ATOM 904 C CA . VAL A 1 124 ? 4.636 14.395 -15.905 1.00 54.81 124 VAL A CA 1
ATOM 905 C C . VAL A 1 124 ? 4.067 13.835 -14.596 1.00 54.81 124 VAL A C 1
ATOM 907 O O . VAL A 1 124 ? 4.353 12.694 -14.247 1.00 54.81 124 VAL A O 1
ATOM 910 N N . LEU A 1 125 ? 3.208 14.597 -13.907 1.00 48.88 125 LEU A N 1
ATOM 911 C CA . LEU A 1 125 ? 2.518 14.151 -12.689 1.00 48.88 125 LEU A CA 1
ATOM 912 C C . LEU A 1 125 ? 1.281 13.286 -12.981 1.00 48.88 125 LEU A C 1
ATOM 914 O O . LEU A 1 125 ? 0.813 12.566 -12.103 1.00 48.88 125 LEU A O 1
ATOM 918 N N . VAL A 1 126 ? 0.727 13.373 -14.195 1.00 45.06 126 VAL A N 1
ATOM 919 C CA . VAL A 1 126 ? -0.428 12.570 -14.633 1.00 45.06 126 VAL A CA 1
ATOM 920 C C . VAL A 1 126 ? 0.011 11.185 -15.111 1.00 45.06 126 VAL A C 1
ATOM 922 O O . VAL A 1 126 ? -0.742 10.217 -14.985 1.00 45.06 126 VAL A O 1
ATOM 925 N N . GLN A 1 127 ? 1.237 11.058 -15.625 1.00 47.72 127 GLN A N 1
ATOM 926 C CA . GLN A 1 127 ? 1.861 9.753 -15.801 1.00 47.72 127 GLN A CA 1
ATOM 927 C C . GLN A 1 127 ? 2.172 9.155 -14.428 1.00 47.72 127 GLN A C 1
ATOM 929 O O . GLN A 1 127 ? 2.540 9.859 -13.498 1.00 47.72 127 GLN A O 1
ATOM 934 N N . THR A 1 128 ? 2.003 7.844 -14.294 1.00 49.97 128 THR A N 1
ATOM 935 C CA . THR A 1 128 ? 2.022 7.082 -13.035 1.00 49.97 128 THR A CA 1
ATOM 936 C C . THR A 1 128 ? 3.363 7.090 -12.278 1.00 49.97 128 THR A C 1
ATOM 938 O O . THR A 1 128 ? 3.607 6.189 -11.488 1.00 49.97 128 THR A O 1
ATOM 941 N N . HIS A 1 129 ? 4.274 8.025 -12.527 1.00 57.34 129 HIS A N 1
ATOM 942 C CA . HIS A 1 129 ? 5.620 8.038 -11.972 1.00 57.34 129 HIS A CA 1
ATOM 943 C C . HIS A 1 129 ? 5.632 8.537 -10.528 1.00 57.34 129 HIS A C 1
ATOM 945 O O . HIS A 1 129 ? 5.177 9.638 -10.229 1.00 57.34 129 HIS A O 1
ATOM 951 N N . SER A 1 130 ? 6.203 7.738 -9.626 1.00 57.38 130 SER A N 1
ATOM 952 C CA . SER A 1 130 ? 6.426 8.146 -8.232 1.00 57.38 130 SER A CA 1
ATOM 953 C C . SER A 1 130 ? 7.839 8.688 -7.985 1.00 57.38 130 SER A C 1
ATOM 955 O O . SER A 1 130 ? 8.123 9.163 -6.889 1.00 57.38 130 SER A O 1
ATOM 957 N N . SER A 1 131 ? 8.750 8.580 -8.963 1.00 52.28 131 SER A N 1
ATOM 958 C CA . SER A 1 131 ? 10.114 9.125 -8.901 1.00 52.28 131 SER A CA 1
ATOM 959 C C . SER A 1 131 ? 10.729 9.289 -10.297 1.00 52.28 131 SER A C 1
ATOM 961 O O . SER A 1 131 ? 10.441 8.504 -11.202 1.00 52.28 131 SER A O 1
ATOM 963 N N . THR A 1 132 ? 11.605 10.285 -10.448 1.00 55.94 132 THR A N 1
ATOM 964 C CA . THR A 1 132 ? 12.363 10.589 -11.674 1.00 55.94 132 THR A CA 1
ATOM 965 C C . THR A 1 132 ? 13.823 10.887 -11.326 1.00 55.94 132 THR A C 1
ATOM 967 O O . THR A 1 132 ? 14.078 11.582 -10.338 1.00 55.94 132 THR A O 1
ATOM 970 N N . ARG A 1 133 ? 14.787 10.439 -12.143 1.00 52.09 133 ARG A N 1
ATOM 971 C CA . ARG A 1 133 ? 16.213 10.803 -11.997 1.00 52.09 133 ARG A CA 1
ATOM 972 C C . ARG A 1 133 ? 16.725 11.545 -13.232 1.00 52.09 133 ARG A C 1
ATOM 974 O O . ARG A 1 133 ? 16.654 11.022 -14.335 1.00 52.09 133 ARG A O 1
ATOM 981 N N . GLU A 1 134 ? 17.305 12.727 -13.027 1.00 56.81 134 GLU A N 1
ATOM 982 C CA . GLU A 1 134 ? 17.956 13.526 -14.074 1.00 56.81 134 GLU A CA 1
ATOM 983 C C . GLU A 1 134 ? 19.379 13.004 -14.349 1.00 56.81 134 GLU A C 1
ATOM 985 O O . GLU A 1 134 ? 20.205 12.890 -13.435 1.00 56.81 134 GLU A O 1
ATOM 990 N N . THR A 1 135 ? 19.689 12.690 -15.607 1.00 44.00 135 THR A N 1
ATOM 991 C CA . THR A 1 135 ? 21.064 12.453 -16.068 1.00 44.00 135 THR A CA 1
ATOM 992 C C . THR A 1 135 ? 21.616 13.735 -16.677 1.00 44.00 135 THR A C 1
ATOM 994 O O . THR A 1 135 ? 21.267 14.078 -17.804 1.00 44.00 135 THR A O 1
ATOM 997 N N . ARG A 1 136 ? 22.499 14.434 -15.953 1.00 44.38 136 ARG A N 1
ATOM 998 C CA . ARG A 1 136 ? 23.372 15.437 -16.577 1.00 44.38 136 ARG A CA 1
ATOM 999 C C . ARG A 1 136 ? 24.434 14.719 -17.401 1.00 44.38 136 ARG A C 1
ATOM 1001 O O . ARG A 1 136 ? 25.158 13.890 -16.848 1.00 44.38 136 ARG A O 1
ATOM 1008 N N . PHE A 1 137 ? 24.495 15.039 -18.688 1.00 50.19 137 PHE A N 1
ATOM 1009 C CA . PHE A 1 137 ? 25.637 14.747 -19.552 1.00 50.19 137 PHE A CA 1
ATOM 1010 C C . PHE A 1 137 ? 26.622 15.914 -19.513 1.00 50.19 137 PHE A C 1
ATOM 1012 O O . PHE A 1 137 ? 26.150 17.069 -19.401 1.00 50.19 137 PHE A O 1
#

Radius of gyration: 32.02 Å; chains: 1; bounding box: 47×78×85 Å